Protein AF-A0AAN7K5M1-F1 (afdb_monomer)

Solvent-accessible surface area (backbone atoms only — not comparable to full-atom values): 4250 Å² total; per-residue (Å²): 141,82,86,80,84,82,80,77,77,76,76,79,78,72,79,79,79,75,81,74,74,77,78,88,71,77,71,84,56,55,68,60,56,49,52,53,49,52,55,50,50,52,52,52,49,52,52,51,52,54,51,47,50,51,52,51,50,51,53,51,63,72,70,109

Structure (mmCIF, N/CA/C/O backbone):
data_AF-A0AAN7K5M1-F1
#
_entry.id   AF-A0AAN7K5M1-F1
#
loop_
_atom_site.group_PDB
_atom_site.id
_atom_site.type_symbol
_atom_site.label_atom_id
_atom_site.label_alt_id
_atom_site.label_comp_id
_atom_site.label_asym_id
_atom_site.label_entity_id
_atom_site.label_seq_id
_atom_site.pdbx_PDB_ins_code
_atom_site.Cartn_x
_atom_site.Cartn_y
_atom_site.Cartn_z
_atom_site.occupancy
_atom_site.B_iso_or_equiv
_atom_site.auth_seq_id
_atom_site.auth_comp_id
_atom_site.auth_asym_id
_atom_site.auth_atom_id
_atom_site.pdbx_PDB_model_num
ATOM 1 N N . MET A 1 1 ? -12.887 -8.379 90.172 1.00 38.91 1 MET A N 1
ATOM 2 C CA . MET A 1 1 ? -13.917 -8.222 89.122 1.00 38.91 1 MET A CA 1
ATOM 3 C C . MET A 1 1 ? -13.193 -7.668 87.912 1.00 38.91 1 MET A C 1
ATOM 5 O O . MET A 1 1 ? -13.096 -6.458 87.762 1.00 38.91 1 MET A O 1
ATOM 9 N N . ASP A 1 2 ? -12.580 -8.563 87.141 1.00 46.62 2 ASP A N 1
ATOM 10 C CA . ASP A 1 2 ? -11.789 -8.225 85.961 1.00 46.62 2 ASP A CA 1
ATOM 11 C C . ASP A 1 2 ? -12.654 -8.265 84.704 1.00 46.62 2 ASP A C 1
ATOM 13 O O . ASP A 1 2 ? -13.504 -9.141 84.551 1.00 46.62 2 ASP A O 1
ATOM 17 N N . GLY A 1 3 ? -12.352 -7.367 83.769 1.00 49.75 3 GLY A N 1
ATOM 18 C CA . GLY A 1 3 ? -12.589 -7.621 82.354 1.00 49.75 3 GLY A CA 1
ATOM 19 C C . GLY A 1 3 ? -13.751 -6.864 81.722 1.00 49.75 3 GLY A C 1
ATOM 20 O O . GLY A 1 3 ? -14.869 -7.358 81.646 1.00 49.75 3 GLY A O 1
ATOM 21 N N . ARG A 1 4 ? -13.423 -5.743 81.073 1.00 50.94 4 ARG A N 1
ATOM 22 C CA . ARG A 1 4 ? -13.533 -5.658 79.606 1.00 50.94 4 ARG A CA 1
ATOM 23 C C . ARG A 1 4 ? -12.848 -4.394 79.100 1.00 50.94 4 ARG A C 1
ATOM 25 O O . ARG A 1 4 ? -13.425 -3.314 79.088 1.00 50.94 4 ARG A O 1
ATOM 32 N N . SER A 1 5 ? -11.605 -4.556 78.653 1.00 57.41 5 SER A N 1
ATOM 33 C CA . SER A 1 5 ? -10.992 -3.600 77.735 1.00 57.41 5 SER A CA 1
ATOM 34 C C . SER A 1 5 ? -11.707 -3.730 76.390 1.00 57.41 5 SER A C 1
ATOM 36 O O . SER A 1 5 ? -11.733 -4.808 75.790 1.00 57.41 5 SER A O 1
ATOM 38 N N . CYS A 1 6 ? -12.357 -2.656 75.950 1.00 55.00 6 CYS A N 1
ATOM 39 C CA . CYS A 1 6 ? -12.969 -2.564 74.635 1.00 55.00 6 CYS A CA 1
ATOM 40 C C . CYS A 1 6 ? -11.860 -2.477 73.582 1.00 55.00 6 CYS A C 1
ATOM 42 O O . CYS A 1 6 ? -11.294 -1.419 73.311 1.00 55.00 6 CYS A O 1
ATOM 44 N N . ASN A 1 7 ? -11.537 -3.622 72.986 1.00 60.34 7 ASN A N 1
ATOM 45 C CA . ASN A 1 7 ? -10.594 -3.696 71.884 1.00 60.34 7 ASN A CA 1
ATOM 46 C C . ASN A 1 7 ? -11.258 -3.097 70.633 1.00 60.34 7 ASN A C 1
ATOM 48 O O . ASN A 1 7 ? -11.923 -3.791 69.866 1.00 60.34 7 ASN A O 1
ATOM 52 N N . SER A 1 8 ? -11.143 -1.778 70.470 1.00 64.69 8 SER A N 1
ATOM 53 C CA . SER A 1 8 ? -11.551 -1.077 69.255 1.00 64.69 8 SER A CA 1
ATOM 54 C C . SER A 1 8 ? -10.554 -1.423 68.153 1.00 64.69 8 SER A C 1
ATOM 56 O O . SER A 1 8 ? -9.485 -0.819 68.036 1.00 64.69 8 SER A O 1
ATOM 58 N N . SER A 1 9 ? -10.870 -2.462 67.381 1.00 64.44 9 SER A N 1
ATOM 59 C CA . SER A 1 9 ? -10.137 -2.832 66.175 1.00 64.44 9 SER A CA 1
ATOM 60 C C . SER A 1 9 ? -10.233 -1.682 65.172 1.00 64.44 9 SER A C 1
ATOM 62 O O . SER A 1 9 ? -11.198 -1.579 64.413 1.00 64.44 9 SER A O 1
ATOM 64 N N . LYS A 1 10 ? -9.238 -0.792 65.186 1.00 63.66 10 LYS A N 1
ATOM 65 C CA . LYS A 1 10 ? -9.040 0.216 64.144 1.00 63.66 10 LYS A CA 1
ATOM 66 C C . LYS A 1 10 ? -8.757 -0.526 62.841 1.00 63.66 10 LYS A C 1
ATOM 68 O O . LYS A 1 10 ? -7.643 -0.992 62.620 1.00 63.66 10 LYS A O 1
ATOM 73 N N . VAL A 1 11 ? -9.778 -0.664 62.001 1.00 65.88 11 VAL A N 1
ATOM 74 C CA . VAL A 1 11 ? -9.619 -1.080 60.606 1.00 65.88 11 VAL A CA 1
ATOM 75 C C . VAL A 1 11 ? -8.705 -0.041 59.961 1.00 65.88 11 VAL A C 1
ATOM 77 O O . VAL A 1 11 ? -9.102 1.109 59.787 1.00 65.88 11 VAL A O 1
ATOM 80 N N . ALA A 1 12 ? -7.452 -0.408 59.689 1.00 69.50 12 ALA A N 1
ATOM 81 C CA . ALA A 1 12 ? -6.534 0.460 58.968 1.00 69.50 12 ALA A CA 1
ATOM 82 C C . ALA A 1 12 ? -7.133 0.707 57.577 1.00 69.50 12 ALA A C 1
ATOM 84 O O . ALA A 1 12 ? -7.298 -0.224 56.789 1.00 69.50 12 ALA A O 1
ATOM 85 N N . SER A 1 13 ? -7.524 1.950 57.299 1.00 73.69 13 SER A N 1
ATOM 86 C CA . SER A 1 13 ? -8.093 2.326 56.010 1.00 73.69 13 SER A CA 1
ATOM 87 C C . SER A 1 13 ? -7.009 2.219 54.941 1.00 73.69 13 SER A C 1
ATOM 89 O O . SER A 1 13 ? -6.026 2.962 54.974 1.00 73.69 13 SER A O 1
ATOM 91 N N . LEU A 1 14 ? -7.179 1.292 54.001 1.00 75.62 14 LEU A N 1
ATOM 92 C CA . LEU A 1 14 ? -6.339 1.219 52.812 1.00 75.62 14 LEU A CA 1
ATOM 93 C C . LEU A 1 14 ? -6.529 2.490 51.966 1.00 75.62 14 LEU A C 1
ATOM 95 O O . LEU A 1 14 ? -7.645 3.018 51.909 1.00 75.62 14 LEU A O 1
ATOM 99 N N . PRO A 1 15 ? -5.470 2.994 51.305 1.00 81.00 15 P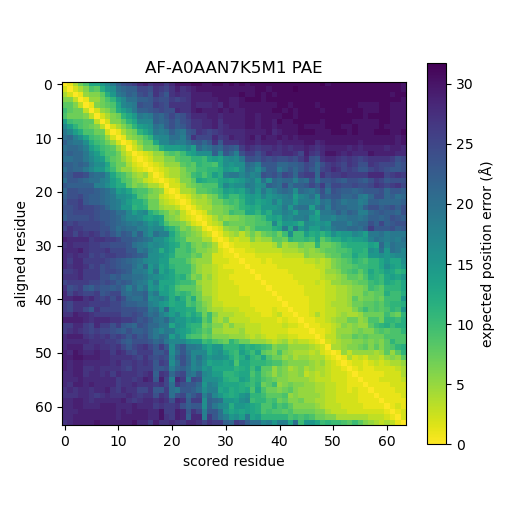RO A N 1
ATOM 100 C CA . PRO A 1 15 ? -5.610 4.105 50.377 1.00 81.00 15 PRO A CA 1
ATOM 101 C C . PRO A 1 15 ? -6.594 3.723 49.261 1.00 81.00 15 PRO A C 1
ATOM 103 O O . PRO A 1 15 ? -6.639 2.553 48.862 1.00 81.00 15 PRO A O 1
ATOM 1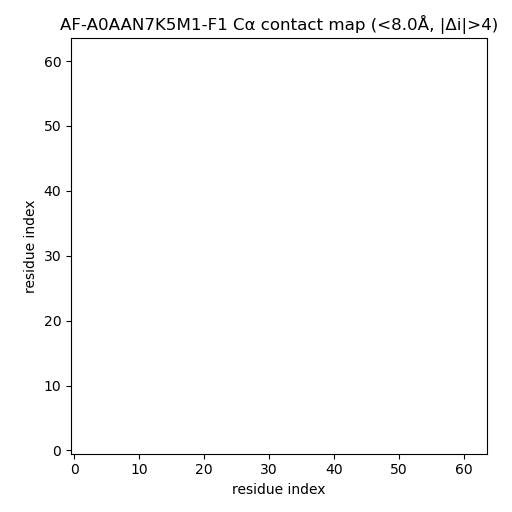06 N N . PRO A 1 16 ? -7.384 4.683 48.748 1.00 80.69 16 PRO A N 1
ATOM 107 C CA . PRO A 1 16 ? -8.343 4.407 47.691 1.00 80.69 16 PRO A CA 1
ATOM 108 C C . PRO A 1 16 ? -7.630 3.769 46.489 1.00 80.69 16 PRO A C 1
ATOM 110 O O . PRO A 1 16 ? -6.512 4.181 46.148 1.00 80.69 16 PRO A O 1
ATOM 113 N N . PRO A 1 17 ? -8.240 2.756 45.846 1.00 81.62 17 PRO A N 1
ATOM 114 C CA . PRO A 1 17 ? -7.654 2.141 44.669 1.00 81.62 17 PRO A CA 1
ATOM 115 C C . PRO A 1 17 ? -7.448 3.210 43.600 1.00 81.62 17 PRO A C 1
ATOM 117 O O . PRO A 1 17 ? -8.311 4.057 43.360 1.00 81.62 17 PRO A O 1
ATOM 120 N N . ARG A 1 18 ? -6.276 3.177 42.963 1.00 79.25 18 ARG A N 1
ATOM 121 C CA . ARG A 1 18 ? -5.982 4.092 41.862 1.00 79.25 18 ARG A CA 1
ATOM 122 C C . ARG A 1 18 ? -6.975 3.835 40.725 1.00 79.25 18 ARG A C 1
ATOM 124 O O . ARG A 1 18 ? -7.313 2.670 40.486 1.00 79.25 18 ARG A O 1
ATOM 131 N N . PRO A 1 19 ? -7.426 4.882 40.014 1.00 85.19 19 PRO A N 1
ATOM 132 C CA . PRO A 1 19 ? -8.233 4.688 38.820 1.00 85.19 19 PRO A CA 1
ATOM 133 C C . PRO A 1 19 ? -7.480 3.760 37.863 1.00 85.19 19 PRO A C 1
ATOM 135 O O . PRO A 1 19 ? -6.276 3.923 37.649 1.00 85.19 19 PRO A O 1
ATOM 138 N N . ARG A 1 20 ? -8.178 2.753 37.324 1.00 80.56 20 ARG A N 1
ATOM 139 C CA . ARG A 1 20 ? -7.625 1.934 36.239 1.00 80.56 20 ARG A CA 1
ATOM 140 C C . ARG A 1 20 ? -7.255 2.862 35.082 1.00 80.56 20 ARG A C 1
ATOM 142 O O . ARG A 1 20 ? -7.921 3.876 34.865 1.00 80.56 20 ARG A O 1
ATOM 149 N N . SER A 1 21 ? -6.192 2.517 34.357 1.00 84.69 21 SER A N 1
ATOM 150 C CA . SER A 1 21 ? -5.874 3.174 33.091 1.00 84.69 21 SER A CA 1
ATOM 151 C C . SER A 1 21 ? -7.109 3.172 32.180 1.00 84.69 21 SER A C 1
ATOM 153 O O . SER A 1 21 ? -7.964 2.287 32.325 1.00 84.69 21 SER A O 1
ATOM 155 N N . PRO A 1 22 ? -7.218 4.133 31.244 1.00 85.19 22 PRO A N 1
ATOM 156 C CA . PRO A 1 22 ? -8.264 4.101 30.233 1.00 85.19 22 PRO A CA 1
ATOM 157 C C . PRO A 1 22 ? -8.331 2.711 29.588 1.00 85.19 22 PRO A C 1
ATOM 159 O O . PRO A 1 22 ? -7.284 2.062 29.472 1.00 85.19 22 PRO A O 1
ATOM 162 N N . PRO A 1 23 ? -9.524 2.241 29.185 1.00 83.94 23 PRO A N 1
ATOM 163 C CA . PRO A 1 23 ? -9.643 1.013 28.416 1.00 83.94 23 PRO A CA 1
ATOM 164 C C . PRO A 1 23 ? -8.654 1.032 27.252 1.00 83.94 23 PRO A C 1
ATOM 166 O O . PRO A 1 23 ? -8.487 2.065 26.600 1.00 83.94 23 PRO A O 1
ATOM 169 N N . GLU A 1 24 ? -7.991 -0.094 27.009 1.00 83.31 24 GLU A N 1
ATOM 170 C CA . GLU A 1 24 ? -7.171 -0.253 25.816 1.00 83.31 24 GLU A CA 1
ATOM 171 C C . 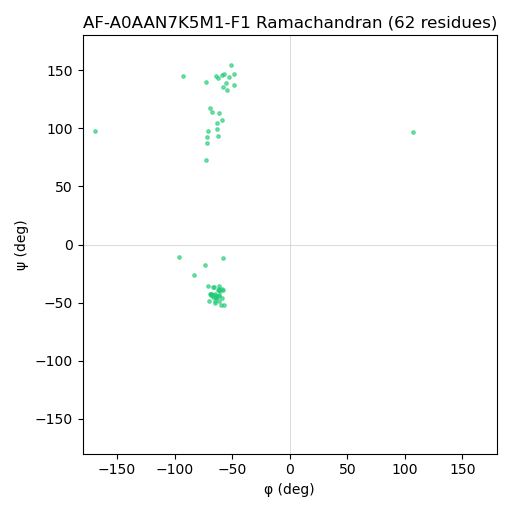GLU A 1 24 ? -8.103 -0.158 24.607 1.00 83.31 24 GLU A C 1
ATOM 173 O O . GLU A 1 24 ? -8.940 -1.029 24.364 1.00 83.31 24 GLU A O 1
ATOM 178 N N . TYR A 1 25 ? -8.053 0.984 23.922 1.00 77.12 25 TYR A N 1
ATOM 179 C CA . TYR A 1 25 ? -8.891 1.213 22.759 1.00 77.12 25 TYR A CA 1
ATOM 180 C C . TYR A 1 25 ? -8.365 0.370 21.594 1.00 77.12 25 TYR A C 1
ATOM 182 O O . TYR A 1 25 ? -7.149 0.313 21.397 1.00 77.12 25 TYR A O 1
ATOM 190 N N . PRO A 1 26 ? -9.254 -0.239 20.788 1.00 80.81 26 PRO A N 1
ATOM 191 C CA . PRO A 1 26 ? -8.853 -0.913 19.560 1.00 80.81 26 PRO A CA 1
ATOM 192 C C . PRO A 1 26 ? -8.021 0.026 18.683 1.00 80.81 26 PRO A C 1
ATOM 194 O O . PRO A 1 26 ? -8.314 1.224 18.613 1.00 80.81 26 PRO A O 1
ATOM 197 N N . ASP A 1 27 ? -7.020 -0.498 17.975 1.00 79.62 27 ASP A N 1
ATOM 198 C CA . ASP A 1 27 ? -6.200 0.287 17.055 1.00 79.62 27 ASP A CA 1
ATOM 199 C C . ASP A 1 27 ? -7.000 0.649 15.788 1.00 79.62 27 ASP A C 1
ATOM 201 O O . ASP A 1 27 ? -6.781 0.178 14.675 1.00 79.62 27 ASP A O 1
ATOM 205 N N . LEU A 1 28 ? -7.945 1.581 15.921 1.00 77.75 28 LEU A N 1
ATOM 206 C CA . LEU A 1 28 ? -8.798 2.042 14.817 1.00 77.75 28 LEU A CA 1
ATOM 207 C C . LEU A 1 28 ? -7.992 2.606 13.624 1.00 77.75 28 LEU A C 1
ATOM 209 O O . LEU A 1 28 ? -8.536 2.817 12.540 1.00 77.75 28 LEU A O 1
ATOM 213 N N . TYR A 1 29 ? -6.689 2.841 13.813 1.00 77.31 29 TYR A N 1
ATOM 214 C CA . TYR A 1 29 ? -5.755 3.340 12.811 1.00 77.31 29 TYR A CA 1
ATOM 215 C C . TYR A 1 29 ? -4.933 2.264 12.082 1.00 77.31 29 TYR A C 1
ATOM 217 O O . TYR A 1 29 ? -4.302 2.596 11.073 1.00 77.31 29 TYR A O 1
ATOM 225 N N . GLY A 1 30 ? -4.941 1.001 12.529 1.00 84.31 30 GLY A N 1
ATOM 226 C CA . GLY A 1 30 ? -4.137 -0.076 11.935 1.00 84.31 30 GLY A CA 1
ATOM 227 C C . GLY A 1 30 ? -4.429 -0.255 10.444 1.00 84.31 30 GLY A C 1
ATOM 228 O O . GLY A 1 30 ? -3.538 -0.108 9.604 1.00 84.31 30 GLY A O 1
ATOM 229 N N . LYS A 1 31 ? -5.719 -0.401 10.108 1.00 85.12 31 LYS A N 1
ATOM 230 C CA . LYS A 1 31 ? -6.199 -0.576 8.724 1.00 85.12 31 LYS A CA 1
ATOM 231 C C . LYS A 1 31 ? -5.872 0.610 7.811 1.00 85.12 31 LYS A C 1
ATOM 233 O O . LYS A 1 31 ? -5.515 0.426 6.652 1.00 85.12 31 LYS A O 1
ATOM 238 N N . ARG A 1 32 ? -5.968 1.845 8.323 1.00 88.88 32 ARG A N 1
ATOM 239 C CA . ARG A 1 32 ? -5.650 3.059 7.542 1.00 88.88 32 ARG A CA 1
ATOM 240 C C . ARG A 1 32 ? -4.162 3.137 7.219 1.00 88.88 32 ARG A C 1
ATOM 242 O O . ARG A 1 32 ? -3.783 3.461 6.096 1.00 88.88 32 ARG A O 1
ATOM 249 N N . ARG A 1 33 ? -3.319 2.829 8.206 1.00 90.50 33 ARG A N 1
ATOM 250 C CA . ARG A 1 33 ? -1.862 2.833 8.055 1.00 90.50 33 ARG A CA 1
ATOM 251 C C . ARG A 1 33 ? -1.391 1.733 7.106 1.00 90.50 33 ARG A C 1
ATOM 253 O O . ARG A 1 33 ? -0.440 1.940 6.362 1.00 90.50 33 ARG A O 1
ATOM 260 N N . GLU A 1 34 ? -2.039 0.576 7.131 1.00 90.69 34 GLU A N 1
ATOM 261 C CA . GLU A 1 34 ? -1.777 -0.520 6.200 1.00 90.69 34 GLU A CA 1
ATOM 262 C C . GLU A 1 34 ? -2.124 -0.139 4.755 1.00 90.69 34 GLU A C 1
ATOM 264 O O . GLU A 1 34 ? -1.258 -0.223 3.887 1.00 90.69 34 GLU A O 1
ATOM 269 N N . ALA A 1 35 ? -3.324 0.399 4.514 1.00 89.88 35 ALA A N 1
ATOM 270 C CA . ALA A 1 35 ? -3.743 0.837 3.181 1.00 89.88 35 ALA A C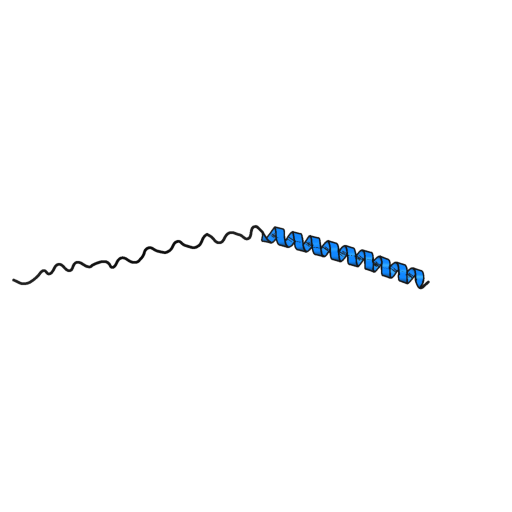A 1
ATOM 271 C C . ALA A 1 35 ? -2.804 1.900 2.580 1.00 89.88 35 ALA A C 1
ATOM 273 O O . ALA A 1 35 ? -2.477 1.845 1.396 1.00 89.88 35 ALA A O 1
ATOM 274 N N . ALA A 1 36 ? -2.316 2.837 3.398 1.00 91.88 36 ALA A N 1
ATOM 275 C C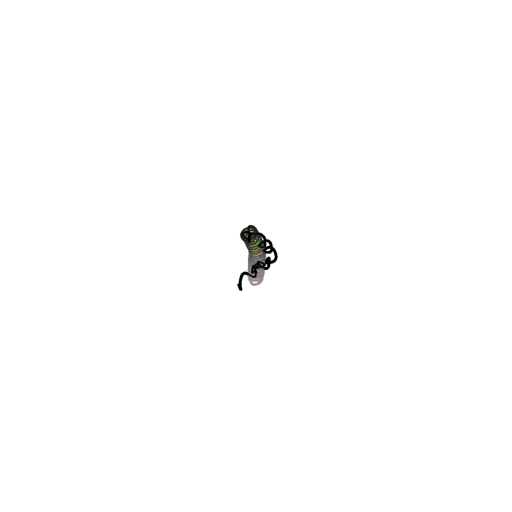A . ALA A 1 36 ? -1.344 3.834 2.954 1.00 91.88 36 ALA A CA 1
ATOM 276 C C . ALA A 1 36 ? -0.014 3.203 2.495 1.00 91.88 36 ALA A C 1
ATOM 278 O O . ALA A 1 36 ? 0.551 3.635 1.492 1.00 91.88 36 ALA A O 1
ATOM 279 N N . ARG A 1 37 ? 0.467 2.155 3.182 1.00 92.69 37 ARG A N 1
ATOM 280 C CA . ARG A 1 37 ? 1.682 1.428 2.772 1.00 92.69 37 ARG A CA 1
ATOM 281 C C . ARG A 1 37 ? 1.479 0.686 1.459 1.00 92.69 37 ARG A C 1
ATOM 283 O O . ARG A 1 37 ? 2.341 0.769 0.595 1.00 92.69 37 ARG A O 1
ATOM 290 N N . VAL A 1 38 ? 0.338 0.015 1.294 1.00 94.31 38 VAL A N 1
ATOM 291 C CA . VAL A 1 38 ? -0.001 -0.678 0.040 1.00 94.31 38 VAL A CA 1
ATOM 292 C C . VAL A 1 38 ? -0.023 0.312 -1.126 1.00 94.31 38 VAL A C 1
ATOM 294 O O . VAL A 1 38 ? 0.625 0.075 -2.138 1.00 94.31 38 VAL A O 1
ATOM 297 N N . GLN A 1 39 ? -0.658 1.477 -0.957 1.00 94.25 39 GLN A N 1
ATOM 298 C CA . GLN A 1 39 ? -0.681 2.511 -1.997 1.00 94.25 39 GLN A CA 1
ATOM 299 C C . GLN A 1 39 ? 0.710 3.048 -2.358 1.00 94.25 39 GLN A C 1
ATOM 301 O O . GLN A 1 39 ? 0.959 3.339 -3.529 1.00 94.25 39 GLN A O 1
ATOM 306 N N . MET A 1 40 ? 1.607 3.213 -1.380 1.00 94.56 40 MET A N 1
ATOM 307 C CA . MET A 1 40 ? 2.992 3.618 -1.649 1.00 94.56 40 MET A CA 1
ATOM 308 C C . MET A 1 40 ? 3.740 2.542 -2.438 1.00 94.56 40 MET A C 1
ATOM 310 O O . MET A 1 40 ? 4.311 2.847 -3.483 1.00 94.56 40 MET A O 1
ATOM 314 N N . LEU A 1 41 ? 3.656 1.286 -1.995 1.00 95.31 41 LEU A N 1
ATOM 315 C CA . LEU A 1 41 ? 4.316 0.155 -2.647 1.00 95.31 41 LEU A CA 1
ATOM 316 C C . LEU A 1 41 ? 3.824 -0.044 -4.081 1.00 95.31 41 LEU A C 1
ATOM 318 O O . LEU A 1 41 ? 4.633 -0.206 -4.983 1.00 95.31 41 LEU A O 1
ATOM 322 N N . GLU A 1 42 ? 2.519 0.051 -4.333 1.00 94.25 42 GLU A N 1
ATOM 323 C CA . GLU A 1 42 ? 1.986 -0.024 -5.696 1.00 94.25 42 GLU A CA 1
ATOM 324 C C . GLU A 1 42 ? 2.511 1.092 -6.608 1.00 94.25 42 GLU A C 1
ATOM 326 O O . GLU A 1 42 ? 2.680 0.887 -7.808 1.00 94.25 42 GLU A O 1
ATOM 331 N N . ARG A 1 43 ? 2.725 2.303 -6.077 1.00 94.50 43 ARG A N 1
ATOM 332 C CA . ARG A 1 43 ? 3.301 3.405 -6.861 1.00 94.50 43 ARG A CA 1
ATOM 333 C C . ARG A 1 43 ? 4.763 3.135 -7.191 1.00 94.50 43 ARG A C 1
ATOM 335 O O . ARG A 1 43 ? 5.151 3.364 -8.330 1.00 94.50 43 ARG A O 1
ATOM 342 N N . GLU A 1 44 ? 5.538 2.642 -6.230 1.00 94.38 44 GLU A N 1
ATOM 343 C CA . GLU A 1 44 ? 6.938 2.263 -6.442 1.00 94.38 44 GLU A CA 1
ATOM 344 C C . GLU A 1 44 ? 7.056 1.106 -7.437 1.00 94.38 44 GLU A C 1
ATOM 346 O O . GLU A 1 44 ? 7.832 1.201 -8.382 1.00 94.38 44 GLU A O 1
ATOM 351 N N . ILE A 1 45 ? 6.224 0.069 -7.301 1.00 89.50 45 ILE A N 1
ATOM 352 C CA . ILE A 1 45 ? 6.159 -1.059 -8.238 1.00 89.50 45 ILE A CA 1
ATOM 353 C C . ILE A 1 45 ? 5.809 -0.560 -9.637 1.00 89.50 45 ILE A C 1
ATOM 355 O O . ILE A 1 45 ? 6.571 -0.807 -10.561 1.00 89.50 45 ILE A O 1
ATOM 359 N N . ARG A 1 46 ? 4.733 0.221 -9.801 1.00 88.19 46 ARG A N 1
ATOM 360 C CA . ARG A 1 46 ? 4.366 0.771 -11.119 1.00 88.19 46 ARG A CA 1
ATOM 361 C C . ARG A 1 46 ? 5.473 1.641 -11.714 1.00 88.19 46 ARG A C 1
ATOM 363 O O . ARG A 1 46 ? 5.703 1.592 -12.919 1.00 88.19 46 ARG A O 1
ATOM 370 N N . PHE A 1 47 ? 6.164 2.429 -10.891 1.00 89.56 47 PHE A N 1
ATOM 371 C CA . PHE A 1 47 ? 7.299 3.236 -11.336 1.00 89.56 47 PHE A CA 1
ATOM 372 C C . PHE A 1 47 ? 8.457 2.357 -11.830 1.00 89.56 47 PHE A C 1
ATOM 374 O O . PHE A 1 47 ? 8.992 2.596 -12.914 1.00 89.56 47 PHE A O 1
ATOM 381 N N . LEU A 1 48 ? 8.808 1.315 -11.073 1.00 89.38 48 LEU A N 1
ATOM 382 C CA . LEU A 1 48 ? 9.882 0.382 -11.412 1.00 89.38 48 LEU A CA 1
ATOM 383 C C . LEU A 1 48 ? 9.524 -0.532 -12.594 1.00 89.38 48 LEU A C 1
ATOM 385 O O . LEU A 1 48 ? 10.387 -0.807 -13.421 1.00 89.38 48 LEU A O 1
ATOM 389 N N . GLU A 1 49 ? 8.270 -0.960 -12.728 1.00 86.88 49 GLU A N 1
ATOM 390 C CA . GLU A 1 49 ? 7.786 -1.789 -13.837 1.00 86.88 49 GLU A CA 1
ATOM 391 C C . GLU A 1 49 ? 7.747 -1.007 -15.152 1.00 86.88 49 GLU A C 1
ATOM 393 O O . GLU A 1 49 ? 8.274 -1.476 -16.160 1.00 86.88 49 GLU A O 1
ATOM 398 N N . VAL A 1 50 ? 7.177 0.203 -15.165 1.00 82.12 50 VAL A N 1
ATOM 399 C CA . VAL A 1 50 ? 7.135 1.038 -16.378 1.00 82.12 50 VAL A CA 1
ATOM 400 C C . VAL A 1 50 ? 8.539 1.513 -16.751 1.00 82.12 50 VAL A C 1
ATOM 402 O O . VAL A 1 50 ? 8.916 1.446 -17.919 1.00 82.12 50 VAL A O 1
ATOM 405 N N . GLY A 1 51 ? 9.348 1.933 -15.774 1.00 83.88 51 GLY A N 1
ATOM 406 C CA . GLY A 1 51 ? 10.738 2.322 -16.011 1.00 83.88 51 GLY A CA 1
ATOM 407 C C . GLY A 1 51 ? 11.600 1.157 -16.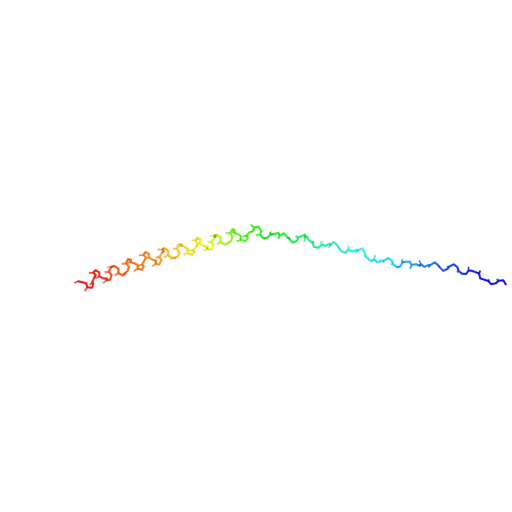500 1.00 83.88 51 GLY A C 1
ATOM 408 O O . GLY A 1 51 ? 12.349 1.309 -17.462 1.00 83.88 51 GLY A O 1
ATOM 409 N N . GLY A 1 52 ? 11.461 -0.020 -15.887 1.00 83.50 52 GLY A N 1
ATOM 410 C CA . GLY A 1 52 ? 12.195 -1.229 -16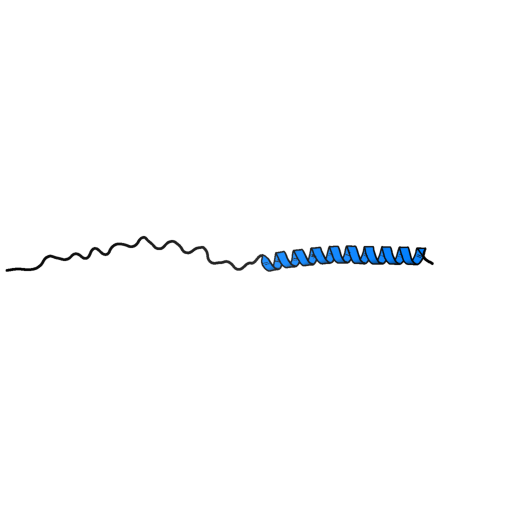.254 1.00 83.50 52 GLY A CA 1
ATOM 411 C C . GLY A 1 52 ? 11.803 -1.757 -17.631 1.00 83.50 52 GLY A C 1
ATOM 412 O O . GLY A 1 52 ? 12.673 -2.038 -18.448 1.00 83.50 52 GLY A O 1
ATOM 413 N N . THR A 1 53 ? 10.508 -1.826 -17.938 1.00 83.50 53 THR A N 1
ATOM 414 C CA . THR A 1 53 ? 10.038 -2.235 -19.271 1.00 83.50 53 THR A CA 1
ATOM 415 C C . THR A 1 53 ? 10.444 -1.233 -20.347 1.00 83.50 53 THR A C 1
ATOM 417 O O . THR A 1 53 ? 10.931 -1.657 -21.389 1.00 83.50 53 THR A O 1
ATOM 420 N N . PHE A 1 54 ? 10.336 0.076 -20.095 1.00 83.31 54 PHE A N 1
ATOM 421 C CA . PHE A 1 54 ? 10.807 1.119 -21.011 1.00 83.31 54 PHE A CA 1
ATOM 422 C C . PHE A 1 54 ? 12.322 1.043 -21.249 1.00 83.31 54 PHE A C 1
ATOM 424 O O . PHE A 1 54 ? 12.767 1.111 -22.393 1.00 83.31 54 PHE A O 1
ATOM 431 N N . PHE A 1 55 ? 13.116 0.857 -20.191 1.00 83.81 55 PHE A N 1
ATOM 432 C CA . PHE A 1 55 ? 14.570 0.715 -20.285 1.00 83.81 55 PHE A CA 1
ATOM 433 C C . PHE A 1 55 ? 14.971 -0.544 -21.066 1.00 83.81 55 PHE A C 1
ATOM 435 O O . PHE A 1 55 ? 15.820 -0.467 -21.952 1.00 83.81 55 PHE A O 1
ATOM 442 N N . LEU A 1 5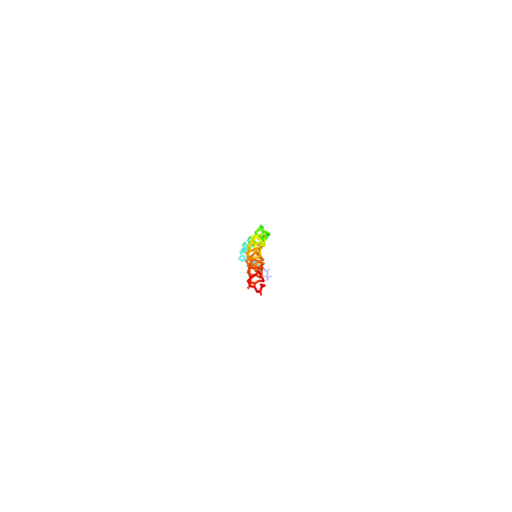6 ? 14.325 -1.683 -20.795 1.00 87.00 56 LEU A N 1
ATOM 443 C CA . LEU A 1 56 ? 14.579 -2.944 -21.496 1.00 87.00 56 LEU A CA 1
ATOM 444 C C . LEU A 1 56 ? 14.125 -2.897 -22.960 1.00 87.00 56 LEU A C 1
ATOM 446 O O . LEU A 1 56 ? 14.880 -3.325 -23.823 1.00 87.00 56 LEU A O 1
ATOM 450 N N . LEU A 1 57 ? 12.944 -2.345 -23.260 1.00 87.88 57 LEU A N 1
ATOM 451 C CA . LEU A 1 57 ? 12.455 -2.166 -24.634 1.00 87.88 57 LEU A CA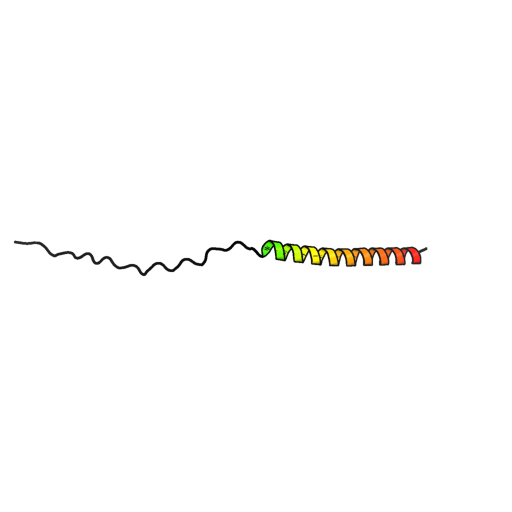 1
ATOM 452 C C . LEU A 1 57 ? 13.342 -1.205 -25.427 1.00 87.88 57 LEU A C 1
ATOM 454 O O . LEU A 1 57 ? 13.707 -1.515 -26.554 1.00 87.88 57 LEU A O 1
ATOM 458 N N . SER A 1 58 ? 13.720 -0.068 -24.839 1.00 86.81 58 SER A N 1
ATOM 459 C CA . SER A 1 58 ? 14.626 0.898 -25.468 1.00 86.81 58 SER A CA 1
ATOM 460 C C . SER A 1 58 ? 15.996 0.274 -25.740 1.00 86.81 58 SER A C 1
ATOM 462 O O . SER A 1 58 ? 16.476 0.312 -26.870 1.00 86.81 58 SER A O 1
ATOM 464 N N . SER A 1 59 ? 16.588 -0.392 -24.741 1.00 91.12 59 SER A N 1
ATOM 465 C CA . SER A 1 59 ? 17.850 -1.118 -24.905 1.00 91.12 59 SER A CA 1
ATOM 466 C C . SER A 1 59 ? 17.751 -2.231 -25.948 1.00 91.12 59 SER A C 1
ATOM 468 O O . SER A 1 59 ? 18.704 -2.428 -26.688 1.00 91.12 59 SER A O 1
ATOM 470 N N . TYR A 1 60 ? 16.640 -2.967 -26.001 1.00 92.06 60 TYR A N 1
ATOM 471 C CA . TYR A 1 60 ? 16.409 -4.051 -26.957 1.00 92.06 60 TYR A CA 1
ATOM 472 C C . TYR A 1 60 ? 16.254 -3.529 -28.388 1.00 92.06 60 TYR A C 1
ATOM 474 O O . TYR A 1 60 ? 16.849 -4.084 -29.303 1.00 92.06 60 TYR A O 1
ATOM 482 N N . ILE A 1 61 ? 15.517 -2.431 -28.582 1.00 92.12 61 ILE A N 1
ATOM 483 C CA . ILE A 1 61 ? 15.391 -1.767 -29.886 1.00 92.12 61 ILE A CA 1
ATOM 484 C C . ILE A 1 61 ? 16.735 -1.181 -30.336 1.00 92.12 61 ILE A C 1
ATOM 486 O O . ILE A 1 61 ? 17.038 -1.232 -31.517 1.00 92.12 61 ILE A O 1
ATOM 490 N N . LEU A 1 62 ? 17.544 -0.655 -29.413 1.00 86.19 62 LEU A N 1
ATOM 491 C CA . LEU A 1 62 ? 18.892 -0.148 -29.704 1.00 86.19 62 LEU A CA 1
ATOM 492 C C . LEU A 1 62 ? 19.932 -1.256 -29.954 1.00 86.19 62 LEU A C 1
ATOM 494 O O . LEU A 1 62 ? 21.014 -0.962 -30.456 1.00 86.19 62 LEU A O 1
ATOM 498 N N . LEU A 1 63 ? 19.644 -2.498 -29.551 1.00 89.94 63 LEU A N 1
ATOM 499 C CA . LEU A 1 63 ? 20.521 -3.659 -29.736 1.00 89.94 63 LEU A CA 1
ATOM 500 C C . LEU A 1 63 ? 20.367 -4.293 -31.130 1.00 89.94 63 LEU A C 1
ATOM 502 O O . LEU A 1 63 ? 21.291 -4.959 -31.595 1.00 89.94 63 LEU A O 1
ATOM 506 N N . ILE A 1 64 ? 19.197 -4.135 -31.752 1.00 84.81 64 ILE A N 1
ATOM 507 C CA . ILE A 1 64 ? 18.875 -4.626 -33.102 1.00 84.81 64 ILE A CA 1
ATOM 508 C C . ILE A 1 64 ? 19.371 -3.619 -34.140 1.00 84.81 64 ILE A C 1
ATOM 510 O O . ILE A 1 64 ? 19.943 -4.079 -35.154 1.00 84.81 64 ILE A O 1
#

Foldseek 3Di:
DDDDDPPPPPPPDDDPDDDDDPPPDPPPCPVVVVVVVVVVVVVVVVVCVVVVVVVCVVVVVVVD

Radius of gyration: 36.88 Å; Cα contacts (8 Å, |Δi|>4): 0; chains: 1; bounding box: 34×13×122 Å

Sequence (64 aa):
MDGRSCNSSKVASLPPPRPRSPPEYPDLYGKRREAARVQMLEREIRFLEVGGTFFLLSSYILLI

Mean predicted aligned error: 16.04 Å

InterPro domains:
  IPR055305 Guanine nucleotide-binding protein subunit gamma 3-like [PTHR32378] (3-49)

Organism: NCBI:txid236973

Secondary structure (DSSP, 8-state):
-------------PPPPPPPPPP----TTHHHHHHHHHHHHHHHHHHHHHHHHHHHHHHHHHH-

pLDDT: mean 80.81, std 12.93, range [38.91, 95.31]